Protein AF-A0A3M1MQK7-F1 (afdb_monomer)

Secondary structure (DSSP, 8-state):
-IIIIIHHHHHHHHHHHHHHHHTTSS-THHHHHHHHHHHHHHHHHHHHHHHHHHHHHHHHHHTT--TTTTS----

Sequence (75 aa):
MYRDGILPQAEQAYRAALAAYQVGKVEVLTPLDALMKLYRYQIDYHRSVSDYLASLSRLEAETALGPGVVREQDN

Radius of gyration: 21.52 Å; Cα contacts (8 Å, |Δi|>4): 38; chains: 1; bounding box: 40×32×61 Å

Nearest PDB structures (foldseek):
  1yc9-assembly1_A-3  TM=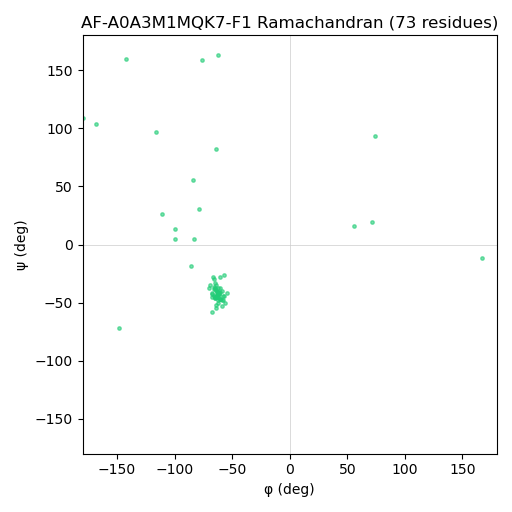9.459E-01  e=3.570E+00  Vibrio cholerae
  5c21-assembly1_A  TM=6.621E-01  e=9.790E+00  Escherichia coli
  5c22-assembly3_C  TM=4.827E-01  e=9.154E+00  Escherichia coli
  5c22-assembly4_D  TM=4.880E-01  e=8.558E+00  Escherichia coli

Foldseek 3Di:
DLVPPVLVVLVVQLVVQVVCVVVVNDDPVRSVVSVVSNVVSVVVVVVVVVVVVVVVQVVCVVVVVHPPVPDDDDD

pLDDT: mean 87.92, std 16.17, range [40.97, 98.69]

Structure (mmCIF, N/CA/C/O backbone):
data_AF-A0A3M1MQK7-F1
#
_entry.id   AF-A0A3M1MQK7-F1
#
loop_
_atom_site.group_PDB
_atom_site.id
_atom_site.type_symbol
_atom_site.label_atom_id
_atom_site.label_alt_id
_atom_site.label_comp_id
_atom_site.label_asym_id
_atom_site.label_entity_id
_atom_site.label_seq_id
_atom_site.pdbx_PDB_ins_code
_atom_site.Cartn_x
_atom_site.Cartn_y
_atom_site.Cartn_z
_atom_site.occupancy
_atom_site.B_iso_or_equiv
_atom_site.auth_seq_id
_atom_site.auth_comp_id
_atom_site.auth_asym_id
_atom_site.auth_atom_id
_atom_site.pdbx_PDB_model_num
ATOM 1 N N . MET A 1 1 ? -3.376 1.986 -13.237 1.00 77.06 1 MET A N 1
ATOM 2 C CA . MET A 1 1 ? -3.983 0.815 -12.542 1.00 77.06 1 MET A CA 1
ATOM 3 C C . MET A 1 1 ? -3.470 0.660 -11.110 1.00 77.06 1 MET A C 1
ATOM 5 O O . MET A 1 1 ? -4.275 0.769 -10.195 1.00 77.06 1 MET A O 1
ATOM 9 N N . TYR A 1 2 ? -2.164 0.449 -10.887 1.00 81.44 2 TYR A N 1
ATOM 10 C CA . TYR A 1 2 ? -1.609 0.395 -9.524 1.00 81.44 2 TYR A CA 1
ATOM 11 C C . TYR A 1 2 ? -1.661 1.753 -8.808 1.00 81.44 2 TYR A C 1
ATOM 13 O O . TYR A 1 2 ? -2.315 1.860 -7.775 1.00 81.44 2 TYR A O 1
ATOM 21 N N . ARG A 1 3 ? -1.039 2.792 -9.388 1.00 78.88 3 ARG A N 1
ATOM 22 C CA . ARG A 1 3 ? -0.982 4.157 -8.828 1.00 78.88 3 ARG A CA 1
ATOM 23 C C . ARG A 1 3 ? -2.359 4.777 -8.582 1.00 78.88 3 ARG A C 1
ATOM 25 O O . ARG A 1 3 ? -2.587 5.343 -7.523 1.00 78.88 3 ARG A O 1
ATOM 32 N N . ASP A 1 4 ? -3.268 4.629 -9.541 1.00 81.56 4 ASP A N 1
ATOM 33 C CA . ASP A 1 4 ? -4.535 5.379 -9.554 1.00 81.56 4 ASP A CA 1
ATOM 34 C C . ASP A 1 4 ? -5.734 4.571 -9.032 1.00 81.56 4 ASP A C 1
ATOM 36 O O . ASP A 1 4 ? -6.867 5.033 -9.103 1.00 81.56 4 ASP A O 1
ATOM 40 N N . GLY A 1 5 ? -5.514 3.345 -8.542 1.00 89.81 5 GLY A N 1
ATOM 41 C CA . GLY A 1 5 ? -6.602 2.453 -8.130 1.00 89.81 5 GLY A CA 1
ATOM 42 C C . GLY A 1 5 ? -6.231 1.536 -6.973 1.00 89.81 5 GLY A C 1
ATOM 43 O O . GLY A 1 5 ? -6.691 1.741 -5.852 1.00 89.81 5 GLY A O 1
ATOM 44 N N . ILE A 1 6 ? -5.387 0.533 -7.233 1.00 92.19 6 ILE A N 1
ATOM 45 C CA . ILE A 1 6 ? -5.073 -0.520 -6.250 1.00 92.19 6 ILE A CA 1
ATOM 46 C C . ILE A 1 6 ? -4.385 0.056 -5.005 1.00 92.19 6 ILE A C 1
ATOM 48 O O . ILE A 1 6 ? -4.751 -0.304 -3.888 1.00 92.19 6 ILE A O 1
ATOM 52 N N . LEU A 1 7 ? -3.423 0.968 -5.181 1.00 95.88 7 LEU A N 1
ATOM 53 C CA . LEU A 1 7 ? -2.702 1.584 -4.064 1.00 95.88 7 LEU A CA 1
ATOM 54 C C . LEU A 1 7 ? -3.619 2.431 -3.164 1.00 95.88 7 LEU A C 1
ATOM 56 O O . LEU A 1 7 ? -3.655 2.148 -1.965 1.00 95.88 7 LEU A O 1
ATOM 60 N N . PRO A 1 8 ? -4.415 3.383 -3.695 1.00 96.81 8 PRO A N 1
ATOM 61 C CA . PRO A 1 8 ? -5.400 4.114 -2.897 1.00 96.81 8 PRO A CA 1
ATOM 62 C C . PRO A 1 8 ? -6.378 3.205 -2.140 1.00 96.81 8 PRO A C 1
ATOM 64 O O . PRO A 1 8 ? -6.662 3.437 -0.967 1.00 96.81 8 PRO A O 1
ATOM 67 N N . GLN A 1 9 ? -6.872 2.139 -2.778 1.00 97.06 9 GLN A N 1
ATOM 68 C CA . GLN A 1 9 ? -7.806 1.201 -2.144 1.00 97.06 9 GLN A CA 1
ATOM 69 C C . GLN A 1 9 ? -7.152 0.403 -1.011 1.00 97.06 9 GLN A C 1
ATOM 71 O O . GLN A 1 9 ? -7.745 0.239 0.056 1.00 97.06 9 GLN A O 1
ATOM 76 N N . ALA A 1 10 ? -5.923 -0.074 -1.216 1.00 97.44 10 ALA A N 1
ATOM 77 C CA . ALA A 1 10 ? -5.174 -0.785 -0.187 1.00 97.44 10 ALA A CA 1
ATOM 78 C C . ALA A 1 10 ? -4.823 0.126 0.998 1.00 97.44 10 ALA A C 1
ATOM 80 O O . ALA A 1 10 ? -4.889 -0.307 2.150 1.00 97.44 10 ALA A O 1
ATOM 81 N N . GLU A 1 11 ? -4.515 1.398 0.736 1.00 98.12 11 GLU A N 1
ATOM 82 C CA . GLU A 1 11 ? -4.290 2.392 1.784 1.00 98.12 11 GLU A CA 1
ATOM 83 C C . GLU A 1 11 ? -5.569 2.659 2.588 1.00 98.12 11 GLU A C 1
ATOM 85 O O . GLU A 1 11 ? -5.537 2.643 3.821 1.00 98.12 11 GLU A O 1
ATOM 90 N N . GLN A 1 12 ? -6.708 2.840 1.911 1.00 98.38 12 GLN A N 1
ATOM 91 C CA . GLN A 1 12 ? -8.012 3.002 2.559 1.00 98.38 12 GLN A CA 1
ATOM 92 C C . GLN A 1 12 ? -8.336 1.798 3.460 1.00 98.38 12 GLN A C 1
ATOM 94 O O . GLN A 1 12 ? -8.765 1.976 4.602 1.00 98.38 12 GLN A O 1
ATOM 99 N N . ALA A 1 13 ? -8.095 0.578 2.969 1.00 98.25 13 ALA A N 1
ATOM 100 C CA . ALA A 1 13 ? -8.327 -0.653 3.719 1.00 98.25 13 ALA A CA 1
ATOM 101 C C . ALA A 1 13 ? -7.442 -0.738 4.973 1.00 98.25 13 ALA A C 1
ATOM 103 O O . ALA A 1 13 ? -7.939 -1.053 6.055 1.00 98.25 13 ALA A O 1
ATOM 104 N N . TYR A 1 14 ? -6.155 -0.397 4.855 1.00 98.62 14 TYR A N 1
ATOM 105 C CA . TYR A 1 14 ? -5.250 -0.316 6.002 1.00 98.62 14 TYR A CA 1
ATOM 106 C C . TYR A 1 14 ? -5.716 0.721 7.030 1.00 98.62 14 TYR A C 1
ATOM 108 O O . TYR A 1 14 ? -5.797 0.413 8.220 1.00 98.62 14 TYR A O 1
ATOM 116 N N . ARG A 1 15 ? -6.094 1.927 6.588 1.00 98.69 15 ARG A N 1
ATOM 117 C CA . ARG A 1 15 ? -6.587 2.991 7.480 1.00 98.69 15 ARG A CA 1
ATOM 118 C C . ARG A 1 15 ? -7.857 2.575 8.223 1.00 98.69 15 ARG A C 1
ATOM 120 O O . ARG A 1 15 ? -7.960 2.821 9.423 1.00 98.69 15 ARG A O 1
ATOM 127 N N . ALA A 1 16 ? -8.793 1.913 7.543 1.00 98.44 16 ALA A N 1
ATOM 128 C CA . ALA A 1 16 ? -10.008 1.392 8.165 1.00 98.44 16 ALA A CA 1
ATOM 129 C C . ALA A 1 16 ? -9.702 0.304 9.209 1.00 98.44 16 ALA A C 1
ATOM 131 O O . ALA A 1 16 ? -10.233 0.350 10.320 1.00 98.44 16 ALA A O 1
ATOM 132 N N . ALA A 1 17 ? -8.810 -0.637 8.882 1.00 98.44 17 ALA A N 1
ATOM 133 C CA . ALA A 1 17 ? -8.379 -1.687 9.803 1.00 98.44 17 ALA A CA 1
ATOM 134 C C . ALA A 1 17 ? -7.661 -1.119 11.039 1.00 98.44 17 ALA A C 1
ATOM 136 O O . ALA A 1 17 ? -7.918 -1.555 12.161 1.00 98.44 17 ALA A O 1
ATOM 137 N N . LEU A 1 18 ? -6.803 -0.112 10.849 1.00 98.69 18 LEU A N 1
ATOM 138 C CA . LEU A 1 18 ? -6.094 0.558 11.938 1.00 98.69 18 LEU A CA 1
ATOM 139 C C . LEU A 1 18 ? -7.061 1.306 12.860 1.00 98.69 18 LEU A C 1
ATOM 141 O O . LEU A 1 18 ? -6.967 1.171 14.079 1.00 98.69 18 LEU A O 1
ATOM 145 N N . ALA A 1 19 ? -8.017 2.043 12.290 1.00 98.62 19 ALA A N 1
ATOM 146 C CA . ALA A 1 19 ? -9.039 2.736 13.066 1.00 98.62 19 ALA A CA 1
ATOM 147 C C . ALA A 1 19 ? -9.892 1.749 13.877 1.00 98.62 19 ALA A C 1
ATOM 149 O O . ALA A 1 19 ? -10.144 1.983 15.056 1.00 98.62 19 ALA A O 1
ATOM 150 N N . ALA A 1 20 ? -10.290 0.619 13.279 1.00 98.31 20 ALA A N 1
ATOM 151 C CA . ALA A 1 20 ? -11.032 -0.431 13.973 1.00 98.31 20 ALA A CA 1
ATOM 152 C C . ALA A 1 20 ? -10.228 -1.044 15.132 1.00 98.31 20 ALA A C 1
ATOM 154 O O . ALA A 1 20 ? -10.787 -1.265 16.206 1.00 98.31 20 ALA A O 1
ATOM 155 N N . TYR A 1 21 ? -8.925 -1.272 14.946 1.00 98.25 21 TYR A N 1
ATOM 156 C CA . TYR A 1 21 ? -8.042 -1.771 16.002 1.00 98.25 21 TYR A CA 1
ATOM 157 C C . TYR A 1 21 ? -7.927 -0.774 17.163 1.00 98.25 21 TYR A C 1
ATOM 159 O O . TYR A 1 21 ? -8.073 -1.156 18.321 1.00 98.25 21 TYR A O 1
ATOM 167 N N . GLN A 1 22 ? -7.749 0.516 16.863 1.00 98.31 22 GLN A N 1
ATOM 168 C CA . GLN A 1 22 ? -7.615 1.575 17.873 1.00 98.31 22 GLN A CA 1
ATOM 169 C C . GLN A 1 22 ? -8.844 1.712 18.782 1.00 98.31 22 GLN A C 1
ATOM 171 O O . GLN A 1 22 ? -8.708 2.124 19.931 1.00 98.31 22 GLN A O 1
ATOM 176 N N . VAL A 1 23 ? -10.031 1.350 18.287 1.00 98.31 23 VAL A N 1
ATOM 177 C CA . VAL A 1 23 ? -11.275 1.335 19.076 1.00 98.31 23 VAL A CA 1
ATOM 178 C C . VAL A 1 23 ? -11.655 -0.063 19.585 1.00 98.31 23 VAL A C 1
ATOM 180 O O . VAL A 1 23 ? -12.788 -0.266 20.015 1.00 98.31 23 VAL A O 1
ATOM 183 N N . GLY A 1 24 ? -10.742 -1.038 19.512 1.00 97.25 24 GLY A N 1
ATOM 184 C CA . GLY A 1 24 ? -10.937 -2.391 20.044 1.00 97.25 24 GLY A CA 1
ATOM 185 C C . GLY A 1 24 ? -11.935 -3.262 19.272 1.00 97.25 24 GLY A C 1
ATOM 186 O O . GLY A 1 24 ? -12.445 -4.232 19.823 1.00 97.25 24 GLY A O 1
ATOM 187 N N . LYS A 1 25 ? -12.246 -2.928 18.012 1.00 97.38 25 LYS A N 1
ATOM 188 C CA . LYS A 1 25 ? -13.208 -3.680 17.181 1.00 97.38 25 LYS A CA 1
ATOM 189 C C . LYS A 1 25 ? -12.603 -4.874 16.445 1.00 97.38 25 LYS A C 1
ATOM 191 O O . LYS A 1 25 ? -13.352 -5.723 15.976 1.00 97.38 25 LYS A O 1
ATOM 196 N N . VAL A 1 26 ? -11.281 -4.919 16.300 1.00 97.12 26 VAL A N 1
ATOM 197 C CA . VAL A 1 26 ? -10.549 -6.017 15.651 1.00 97.12 26 VAL A CA 1
ATOM 198 C C . VAL A 1 26 ? -9.238 -6.280 16.385 1.00 97.12 26 VAL A C 1
ATOM 200 O O . VAL A 1 26 ? -8.725 -5.409 17.087 1.00 97.12 26 VAL A O 1
ATOM 203 N N . GLU A 1 27 ? -8.679 -7.469 16.189 1.00 97.75 27 GLU A N 1
ATOM 204 C CA . GLU A 1 27 ? -7.371 -7.848 16.724 1.00 97.75 27 GLU A CA 1
ATOM 205 C C . GLU A 1 27 ? -6.219 -7.221 15.927 1.00 97.75 27 GLU A C 1
ATOM 207 O O . GLU A 1 27 ? -6.362 -6.882 14.748 1.00 97.75 27 GLU A O 1
ATOM 212 N N . VAL A 1 28 ? -5.042 -7.130 16.556 1.00 96.88 28 VAL A N 1
ATOM 213 C CA . VAL A 1 28 ? -3.832 -6.500 15.991 1.00 96.88 28 VAL A CA 1
ATOM 214 C C . VAL A 1 28 ? -3.384 -7.100 14.650 1.00 96.88 28 VAL A C 1
ATOM 216 O O . VAL A 1 28 ? -2.781 -6.404 13.835 1.00 96.88 28 VAL A O 1
ATOM 219 N N . LEU A 1 29 ? -3.716 -8.366 14.377 1.00 98.44 29 LEU A N 1
ATOM 220 C CA . LEU A 1 29 ? -3.374 -9.027 13.115 1.00 98.44 29 LEU A CA 1
ATOM 221 C C . LEU A 1 29 ? -4.109 -8.419 11.910 1.00 98.44 29 LEU A C 1
ATOM 223 O O . LEU A 1 29 ? -3.570 -8.397 10.809 1.00 98.44 29 LEU A O 1
ATOM 227 N N . THR A 1 30 ? -5.295 -7.837 12.111 1.00 98.38 30 THR A N 1
ATOM 228 C CA . THR A 1 30 ? -6.104 -7.271 11.018 1.00 98.38 30 THR A CA 1
ATOM 229 C C . THR A 1 30 ? -5.423 -6.081 10.317 1.00 98.38 30 THR A C 1
ATOM 231 O O . THR A 1 30 ? -5.252 -6.124 9.094 1.00 98.38 30 THR A O 1
ATOM 234 N N . PRO A 1 31 ? -4.999 -5.009 11.021 1.00 98.31 31 PRO A N 1
ATOM 235 C CA . PRO A 1 31 ? -4.245 -3.930 10.384 1.00 98.31 31 PRO A CA 1
ATOM 236 C C . PRO A 1 31 ? -2.864 -4.376 9.890 1.00 98.31 31 PRO A C 1
ATOM 238 O O . PRO A 1 31 ? -2.398 -3.836 8.888 1.00 98.31 31 PRO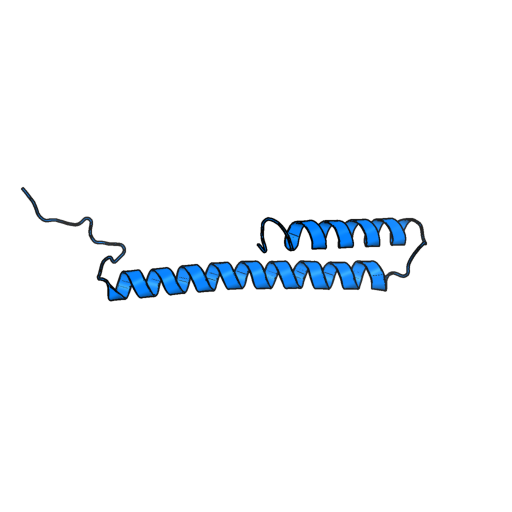 A O 1
ATOM 241 N N . LEU A 1 32 ? -2.226 -5.363 10.533 1.00 98.56 32 LEU A N 1
ATOM 242 C CA . LEU A 1 32 ? -0.942 -5.902 10.077 1.00 98.56 32 LEU A CA 1
ATOM 243 C C . LEU A 1 32 ? -1.070 -6.573 8.701 1.00 98.56 32 LEU A C 1
ATOM 245 O O . LEU A 1 32 ? -0.282 -6.289 7.799 1.00 98.56 32 LEU A O 1
ATOM 249 N N . ASP A 1 33 ? -2.103 -7.390 8.503 1.00 98.62 33 ASP A N 1
ATOM 250 C CA . ASP A 1 33 ? -2.384 -8.031 7.217 1.00 98.62 33 ASP A CA 1
ATOM 251 C C . ASP A 1 33 ? -2.696 -7.011 6.120 1.00 98.62 33 ASP A C 1
ATOM 253 O O . ASP A 1 33 ? -2.228 -7.137 4.982 1.00 98.62 33 ASP A O 1
ATOM 257 N N . ALA A 1 34 ? -3.469 -5.974 6.449 1.00 98.31 34 ALA A N 1
ATOM 258 C CA . ALA A 1 34 ? -3.761 -4.891 5.517 1.00 98.31 34 ALA A CA 1
ATOM 259 C C . ALA A 1 34 ? -2.492 -4.103 5.142 1.00 98.31 34 ALA A C 1
ATOM 261 O O . ALA A 1 34 ? -2.299 -3.773 3.970 1.00 98.31 34 ALA A O 1
ATOM 262 N N . LEU A 1 35 ? -1.595 -3.868 6.105 1.00 98.50 35 LEU A N 1
ATOM 263 C CA . LEU A 1 35 ? -0.310 -3.209 5.876 1.00 98.50 35 LEU A CA 1
ATOM 264 C C . LEU A 1 35 ? 0.613 -4.047 4.979 1.00 98.50 35 LEU A C 1
ATOM 266 O O . LEU A 1 35 ? 1.199 -3.518 4.035 1.00 98.50 35 LEU A O 1
ATOM 270 N N . MET A 1 36 ? 0.704 -5.359 5.215 1.00 98.56 36 MET A N 1
ATOM 271 C CA . MET A 1 36 ? 1.491 -6.262 4.364 1.00 98.56 36 MET A CA 1
ATOM 272 C C . MET A 1 36 ? 0.982 -6.275 2.917 1.00 98.56 36 MET A C 1
ATOM 274 O O . MET A 1 36 ? 1.785 -6.253 1.981 1.00 98.56 36 MET A O 1
ATOM 278 N N . LYS A 1 37 ? -0.342 -6.267 2.717 1.00 98.12 37 LYS A N 1
ATOM 279 C CA . LYS A 1 37 ? -0.952 -6.154 1.381 1.00 98.12 37 LYS A CA 1
ATOM 280 C C . LYS A 1 37 ? -0.626 -4.815 0.721 1.00 98.12 37 LYS A C 1
ATOM 282 O O . LYS A 1 37 ? -0.242 -4.801 -0.446 1.00 98.12 37 LYS A O 1
ATOM 287 N N . LEU A 1 38 ? -0.719 -3.706 1.459 1.00 98.31 38 LEU A N 1
ATOM 288 C CA . LEU A 1 38 ? -0.340 -2.384 0.956 1.00 98.31 38 LEU A CA 1
ATOM 289 C C . LEU A 1 38 ? 1.123 -2.361 0.489 1.00 98.31 38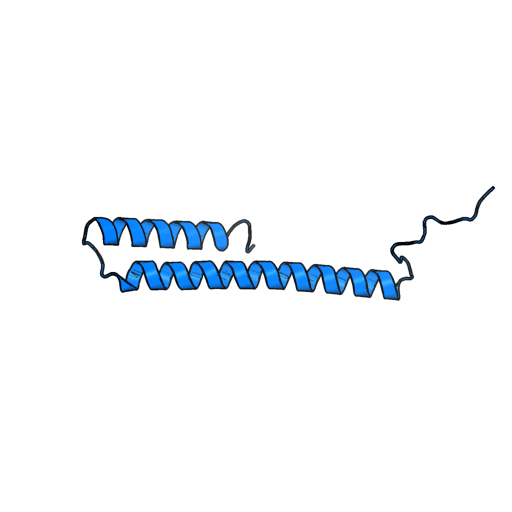 LEU A C 1
ATOM 291 O O . LEU A 1 38 ? 1.397 -1.939 -0.635 1.00 98.31 38 LEU A O 1
ATOM 295 N N . TYR A 1 39 ? 2.052 -2.879 1.298 1.00 98.25 39 TYR A N 1
ATOM 296 C CA . TYR A 1 39 ? 3.465 -2.946 0.916 1.00 98.25 39 TYR A CA 1
ATOM 297 C C . TYR A 1 39 ? 3.722 -3.859 -0.278 1.00 98.25 39 TYR A C 1
ATOM 299 O O . TYR A 1 39 ? 4.531 -3.514 -1.141 1.00 98.25 39 TYR A O 1
ATOM 307 N N . ARG A 1 40 ? 3.014 -4.989 -0.384 1.00 98.19 40 ARG A N 1
ATOM 308 C CA . ARG A 1 40 ? 3.094 -5.847 -1.572 1.00 98.19 40 ARG A CA 1
ATOM 309 C C . ARG A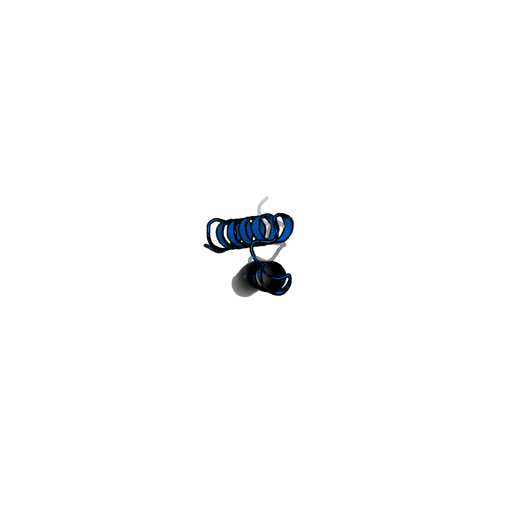 1 40 ? 2.750 -5.057 -2.835 1.00 98.19 40 ARG A C 1
ATOM 311 O O . ARG A 1 40 ? 3.547 -5.048 -3.766 1.00 98.19 40 ARG A O 1
ATOM 318 N N . TYR A 1 41 ? 1.633 -4.333 -2.832 1.00 97.69 41 TYR A N 1
ATOM 319 C CA . TYR A 1 41 ? 1.224 -3.539 -3.992 1.00 97.69 41 TYR A CA 1
ATOM 320 C C . TYR A 1 41 ? 2.179 -2.387 -4.311 1.00 97.69 41 TYR A C 1
ATOM 322 O O . TYR A 1 41 ? 2.363 -2.064 -5.483 1.00 97.69 41 TYR A O 1
ATOM 330 N N . GLN A 1 42 ? 2.814 -1.778 -3.306 1.00 97.44 42 GLN A N 1
ATOM 331 C CA . GLN A 1 42 ? 3.852 -0.768 -3.540 1.00 97.44 42 GLN A CA 1
ATOM 332 C C . GLN A 1 42 ? 5.075 -1.378 -4.231 1.00 97.44 42 GLN A C 1
ATOM 334 O O . GLN A 1 42 ? 5.557 -0.828 -5.220 1.00 97.44 42 GLN A O 1
ATOM 339 N N . ILE A 1 43 ? 5.542 -2.539 -3.763 1.00 97.75 43 ILE A N 1
ATOM 340 C CA . ILE A 1 43 ? 6.661 -3.261 -4.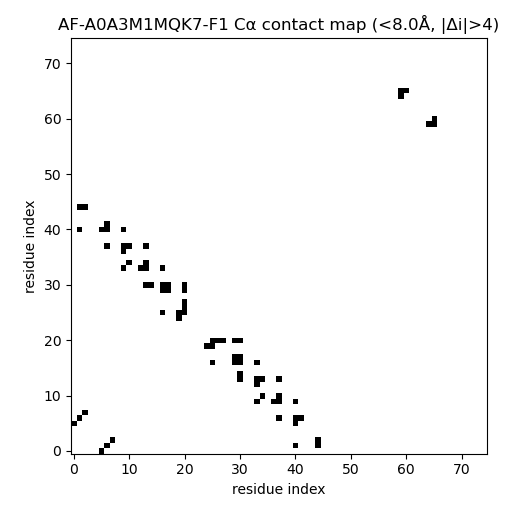384 1.00 97.75 43 ILE A CA 1
ATOM 341 C C . ILE A 1 43 ? 6.322 -3.641 -5.827 1.00 97.75 43 ILE A C 1
ATOM 343 O O . ILE A 1 43 ? 7.132 -3.404 -6.723 1.00 97.75 43 ILE A O 1
ATOM 347 N N . ASP A 1 44 ? 5.132 -4.191 -6.064 1.00 96.25 44 ASP A N 1
ATOM 348 C CA . ASP A 1 44 ? 4.708 -4.617 -7.400 1.00 96.25 44 ASP A CA 1
ATOM 349 C C . ASP A 1 44 ? 4.562 -3.423 -8.353 1.00 96.25 44 ASP A C 1
ATOM 351 O O . ASP A 1 44 ? 4.986 -3.495 -9.508 1.00 96.25 44 ASP A 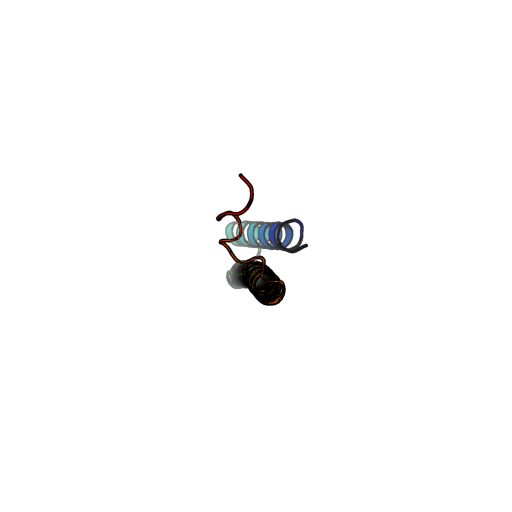O 1
ATOM 355 N N . TYR A 1 45 ? 4.063 -2.285 -7.859 1.00 96.06 45 TYR A N 1
ATOM 356 C CA . TYR A 1 45 ? 4.052 -1.036 -8.616 1.00 96.06 45 TYR A CA 1
ATOM 357 C C . TYR A 1 45 ? 5.466 -0.617 -9.029 1.00 96.06 45 TYR A C 1
ATOM 359 O O . TYR A 1 45 ? 5.715 -0.409 -10.217 1.00 96.06 45 TYR A O 1
ATOM 367 N N . HIS A 1 46 ? 6.404 -0.539 -8.082 1.00 96.25 46 HIS A N 1
ATOM 368 C CA . HIS A 1 46 ? 7.775 -0.133 -8.387 1.00 96.25 46 HIS A CA 1
ATOM 369 C C . HIS A 1 46 ? 8.465 -1.097 -9.355 1.00 96.25 46 HIS A C 1
ATOM 371 O O . HIS A 1 46 ? 9.102 -0.636 -10.299 1.00 96.25 46 HIS A O 1
ATOM 377 N N . ARG A 1 47 ? 8.272 -2.413 -9.194 1.00 96.00 47 ARG A N 1
ATOM 378 C CA . ARG A 1 47 ? 8.769 -3.414 -10.152 1.00 96.00 47 ARG A CA 1
ATOM 379 C C . ARG A 1 47 ? 8.205 -3.186 -11.549 1.00 96.00 47 ARG A C 1
ATOM 381 O O . ARG A 1 47 ? 8.977 -3.107 -12.493 1.00 96.00 47 ARG A O 1
ATOM 388 N N . SER A 1 48 ? 6.892 -2.977 -11.672 1.00 94.06 48 SER A N 1
ATOM 389 C CA . SER A 1 48 ? 6.261 -2.734 -12.977 1.00 94.06 48 SER A CA 1
ATOM 390 C C . SER A 1 48 ? 6.805 -1.483 -13.677 1.00 94.06 48 SER A C 1
ATOM 392 O O . SER A 1 48 ? 7.014 -1.490 -14.889 1.00 94.06 48 SER A O 1
ATOM 394 N N . VAL A 1 49 ? 7.090 -0.422 -12.914 1.00 95.06 49 VAL A N 1
ATOM 395 C CA . VAL A 1 49 ? 7.699 0.805 -13.442 1.00 95.06 49 VAL A CA 1
ATOM 396 C C . VAL A 1 49 ? 9.136 0.541 -13.887 1.00 95.06 49 VAL A C 1
ATOM 398 O O . VAL A 1 49 ? 9.520 0.954 -14.980 1.00 95.06 49 VAL A O 1
ATOM 401 N N . SER A 1 50 ? 9.927 -0.166 -13.078 1.00 95.25 50 SER A N 1
ATOM 402 C CA . SER A 1 50 ? 11.300 -0.534 -13.432 1.00 95.25 50 SER A CA 1
ATOM 403 C C . SER A 1 50 ? 11.363 -1.419 -14.679 1.00 95.25 50 SER A C 1
ATOM 405 O O . SER A 1 50 ? 12.177 -1.154 -15.560 1.00 95.25 50 SER A O 1
ATOM 407 N N . ASP A 1 51 ? 10.486 -2.415 -14.795 1.00 94.69 51 ASP A N 1
ATOM 408 C CA . ASP A 1 51 ? 10.427 -3.318 -15.948 1.00 94.69 51 ASP A CA 1
ATOM 409 C C . ASP A 1 51 ? 10.030 -2.579 -17.232 1.00 94.69 51 ASP A C 1
ATOM 411 O O . ASP A 1 51 ? 10.582 -2.846 -18.306 1.00 94.69 51 ASP A O 1
ATOM 415 N N . TYR A 1 52 ? 9.110 -1.615 -17.123 1.00 91.94 52 TYR A N 1
ATOM 416 C CA . TYR A 1 52 ? 8.739 -0.735 -18.228 1.00 91.94 52 TYR A CA 1
ATOM 417 C C . TYR A 1 52 ? 9.928 0.111 -18.696 1.00 91.94 52 TYR A C 1
ATOM 419 O O . TYR A 1 52 ? 10.248 0.104 -19.883 1.00 91.94 52 TYR A O 1
ATOM 427 N N . LEU A 1 53 ? 10.628 0.775 -17.771 1.00 92.31 53 LEU A N 1
ATOM 428 C CA . LEU A 1 53 ? 11.799 1.595 -18.097 1.00 92.31 53 LEU A CA 1
ATOM 429 C C . LEU A 1 53 ? 12.933 0.759 -18.700 1.00 92.31 53 LEU A C 1
ATOM 431 O O . LEU A 1 53 ? 13.511 1.152 -19.707 1.00 92.31 53 LEU A O 1
ATOM 435 N N . ALA A 1 54 ? 13.211 -0.423 -18.147 1.00 93.31 54 ALA A N 1
ATOM 436 C CA . ALA A 1 54 ? 14.217 -1.330 -18.696 1.00 93.31 54 ALA A CA 1
ATOM 437 C C . ALA A 1 54 ? 13.861 -1.792 -20.118 1.00 93.31 54 ALA A C 1
ATOM 439 O O .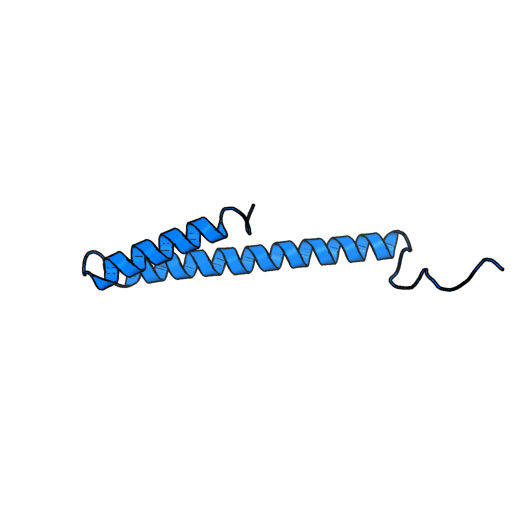 ALA A 1 54 ? 14.736 -1.933 -20.971 1.00 93.31 54 ALA A O 1
ATOM 440 N N . SER A 1 55 ? 12.575 -2.026 -20.383 1.00 91.69 55 SER A N 1
ATOM 441 C CA . SER A 1 55 ? 12.097 -2.395 -21.717 1.00 91.69 55 SER A CA 1
ATOM 442 C C . SER A 1 55 ? 12.187 -1.227 -22.698 1.00 91.69 55 SER A C 1
ATOM 444 O O . SER A 1 55 ? 12.583 -1.445 -23.839 1.00 91.69 55 SER A O 1
ATOM 446 N N . LEU A 1 56 ? 11.910 0.000 -22.248 1.00 92.25 56 LEU A N 1
ATOM 447 C CA . LEU A 1 56 ? 12.103 1.210 -23.045 1.00 92.25 56 LEU A CA 1
ATOM 448 C C . LEU A 1 56 ? 13.581 1.413 -23.406 1.00 92.25 56 LEU A C 1
ATOM 450 O O . LEU A 1 56 ? 13.892 1.584 -24.577 1.00 92.25 56 LEU A O 1
ATOM 454 N N . SER A 1 57 ? 14.499 1.293 -22.444 1.00 89.56 57 SER A N 1
ATOM 455 C CA . SER A 1 57 ? 15.936 1.431 -22.715 1.00 89.56 57 SER A CA 1
ATOM 456 C C . SER A 1 57 ? 16.480 0.350 -23.654 1.00 89.56 57 SER A C 1
ATOM 458 O O . SER A 1 57 ? 17.358 0.633 -24.465 1.00 89.56 57 SER A O 1
ATOM 460 N N . ARG A 1 58 ? 15.966 -0.890 -23.577 1.00 89.06 58 ARG A N 1
ATOM 461 C CA . ARG A 1 58 ? 16.304 -1.945 -24.552 1.00 89.06 58 ARG A CA 1
ATOM 462 C C . ARG A 1 58 ? 15.841 -1.572 -25.956 1.00 89.06 58 ARG A C 1
ATOM 464 O O . ARG A 1 58 ? 16.629 -1.684 -26.888 1.00 89.06 58 ARG A O 1
ATOM 471 N N . LEU A 1 59 ? 14.609 -1.078 -26.085 1.00 87.56 59 LEU A N 1
ATOM 472 C CA . LEU A 1 59 ? 14.078 -0.620 -27.366 1.00 87.56 59 LEU A CA 1
ATOM 473 C C . LEU A 1 59 ? 14.917 0.534 -27.936 1.00 87.56 59 LEU A C 1
ATOM 475 O O . LEU A 1 59 ? 15.317 0.470 -29.092 1.00 87.56 59 LEU A O 1
ATOM 479 N N . GLU A 1 60 ? 15.245 1.543 -27.125 1.00 85.44 60 GLU A N 1
ATOM 480 C CA . GLU A 1 60 ? 16.088 2.681 -27.526 1.00 85.44 60 GLU A CA 1
ATOM 481 C C . GLU A 1 60 ? 17.484 2.243 -28.001 1.00 85.44 60 GLU A C 1
ATOM 483 O O . GLU A 1 60 ? 17.997 2.763 -28.998 1.00 85.44 60 GLU A O 1
ATOM 488 N N . ALA A 1 61 ? 18.083 1.258 -27.322 1.00 85.75 61 ALA A N 1
ATOM 489 C CA . ALA A 1 61 ? 19.371 0.685 -27.702 1.00 85.75 61 ALA A CA 1
ATOM 490 C C . ALA A 1 61 ? 19.299 -0.089 -29.029 1.00 85.75 61 ALA A C 1
ATOM 492 O O . ALA A 1 61 ? 20.192 0.049 -29.865 1.00 85.75 61 ALA A O 1
ATOM 493 N N . GLU A 1 62 ? 18.238 -0.872 -29.244 1.00 84.81 62 GLU A N 1
ATOM 494 C CA . GLU A 1 62 ? 18.019 -1.637 -30.478 1.00 84.81 62 GLU A CA 1
ATOM 495 C C . GLU A 1 62 ? 17.714 -0.732 -31.679 1.00 84.81 62 GLU A C 1
ATOM 497 O O . GLU A 1 62 ? 18.171 -1.007 -32.789 1.00 84.81 62 GLU A O 1
ATOM 502 N N . THR A 1 63 ? 17.002 0.381 -31.474 1.00 80.44 63 THR A N 1
ATOM 503 C CA . THR A 1 63 ? 16.704 1.356 -32.536 1.00 80.44 63 THR A CA 1
ATOM 504 C C . THR A 1 63 ? 17.832 2.369 -32.774 1.00 80.44 63 THR A C 1
ATOM 506 O O . THR A 1 63 ? 17.652 3.292 -33.565 1.00 80.44 63 THR A O 1
ATOM 509 N N . ALA A 1 64 ? 18.979 2.231 -32.091 1.00 61.81 64 ALA A N 1
ATOM 510 C CA . ALA A 1 64 ? 20.125 3.152 -32.123 1.00 61.81 64 ALA A CA 1
ATOM 511 C C . ALA A 1 64 ? 19.803 4.622 -31.758 1.00 61.81 64 ALA A C 1
ATOM 513 O O . ALA A 1 64 ? 20.635 5.510 -31.950 1.00 61.81 64 ALA A O 1
ATOM 514 N N . LEU A 1 65 ? 18.642 4.879 -31.146 1.00 61.28 65 LEU A N 1
ATOM 515 C CA . LEU A 1 65 ? 18.274 6.149 -30.511 1.00 61.28 65 LEU A CA 1
ATOM 516 C C . LEU A 1 65 ? 18.849 6.162 -29.089 1.00 61.28 65 LEU A C 1
ATOM 518 O O . LEU A 1 65 ? 18.127 6.265 -28.104 1.00 61.28 65 LEU A O 1
ATOM 522 N N . GLY A 1 66 ? 20.162 5.972 -28.964 1.00 54.62 66 GLY A N 1
ATOM 523 C CA . GLY A 1 66 ? 20.811 5.994 -27.656 1.00 54.62 66 GLY A CA 1
ATOM 524 C C 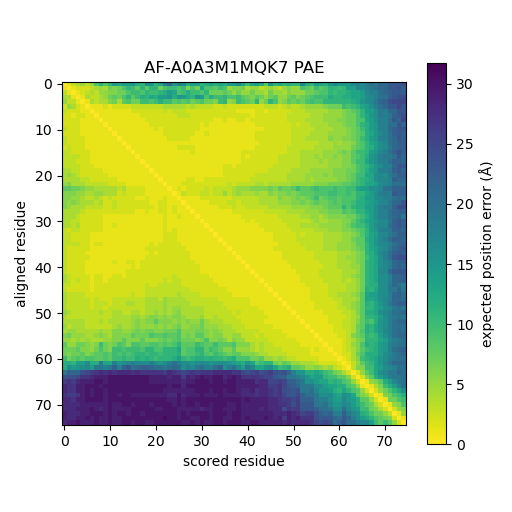. GLY A 1 66 ? 20.676 7.368 -26.975 1.00 54.62 66 GLY A C 1
ATOM 525 O O . GLY A 1 66 ? 20.441 8.375 -27.655 1.00 54.62 66 GLY A O 1
ATOM 526 N N . PRO A 1 67 ? 20.901 7.462 -25.650 1.00 50.50 67 PRO A N 1
ATOM 527 C CA . PRO A 1 67 ? 21.118 8.739 -24.971 1.00 50.50 67 PRO A CA 1
ATOM 528 C C . PRO A 1 67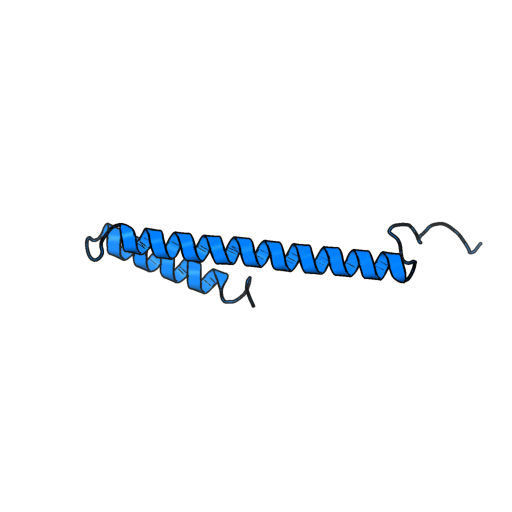 ? 22.415 9.370 -25.505 1.00 50.50 67 PRO A C 1
ATOM 530 O O . PRO A 1 67 ? 23.497 9.193 -24.950 1.00 50.50 67 PRO A O 1
ATOM 533 N N . GLY A 1 68 ? 22.323 10.038 -26.654 1.00 56.53 68 GLY A N 1
ATOM 534 C CA . GLY A 1 68 ? 23.486 10.514 -27.399 1.00 56.53 68 GLY A CA 1
ATOM 535 C C . GLY A 1 68 ? 23.238 10.990 -28.832 1.00 56.53 68 GLY A C 1
ATOM 536 O O . GLY A 1 68 ? 24.119 11.656 -29.369 1.00 56.53 68 GLY A O 1
ATOM 537 N N . VAL A 1 69 ? 22.075 10.758 -29.456 1.00 52.62 69 VAL A N 1
ATOM 538 C CA . VAL A 1 69 ? 21.855 11.147 -30.875 1.00 52.62 69 VAL A CA 1
ATOM 539 C C . VAL A 1 69 ? 21.545 12.644 -31.077 1.00 52.62 69 VAL A C 1
ATOM 541 O O . VAL A 1 69 ? 20.859 13.033 -32.012 1.00 52.62 69 VAL A O 1
ATOM 544 N N . VAL A 1 70 ? 22.084 13.517 -30.218 1.00 57.00 70 VAL A N 1
ATOM 545 C CA . VAL A 1 70 ? 22.122 14.975 -30.458 1.00 57.00 70 VAL A CA 1
ATOM 546 C C . VAL A 1 70 ? 23.550 15.465 -30.713 1.00 57.00 70 VAL A C 1
ATOM 548 O O . VAL A 1 70 ? 23.874 16.620 -30.450 1.00 57.00 70 VAL A O 1
ATOM 551 N N . ARG A 1 71 ? 24.445 14.605 -31.209 1.00 57.12 71 ARG A N 1
ATOM 552 C CA . ARG A 1 71 ? 25.758 15.053 -31.681 1.00 57.12 71 ARG A CA 1
ATOM 553 C C . ARG A 1 71 ? 25.916 14.801 -33.172 1.00 57.12 71 ARG A C 1
ATOM 555 O O . ARG A 1 71 ? 26.289 13.717 -33.594 1.00 57.12 71 ARG A O 1
ATOM 562 N N . GLU A 1 72 ? 25.643 15.890 -33.887 1.00 54.62 72 GLU A N 1
ATOM 563 C CA . GLU A 1 72 ? 26.365 16.333 -35.078 1.00 54.62 72 GLU A CA 1
ATOM 564 C C . GLU A 1 72 ? 26.111 15.548 -36.367 1.00 54.62 72 GLU A C 1
ATOM 566 O O . GLU A 1 72 ? 26.789 14.575 -36.687 1.00 54.62 72 GLU A O 1
ATOM 571 N N . GLN A 1 73 ? 25.156 16.064 -37.142 1.00 46.72 73 GLN A N 1
ATOM 572 C CA . GLN A 1 73 ? 25.374 16.458 -38.535 1.00 46.72 73 GLN A CA 1
ATOM 573 C C . GLN A 1 73 ? 24.163 17.269 -39.007 1.00 46.72 73 GLN A C 1
ATOM 575 O O . GLN A 1 73 ? 23.075 16.728 -39.156 1.00 46.72 73 GLN A O 1
ATOM 580 N N . ASP A 1 74 ? 24.334 18.591 -39.085 1.00 44.91 74 ASP A N 1
ATOM 581 C CA . ASP A 1 74 ? 24.107 19.357 -40.315 1.00 44.91 74 ASP A CA 1
ATOM 582 C C . ASP A 1 74 ? 24.397 20.851 -40.066 1.00 44.91 74 ASP A C 1
ATOM 584 O O . ASP A 1 74 ? 23.621 21.554 -39.418 1.00 44.91 74 ASP A O 1
ATOM 588 N N . ASN A 1 75 ? 25.513 21.281 -40.673 1.00 40.97 75 ASN A N 1
ATOM 589 C CA . ASN A 1 75 ? 25.979 22.644 -40.980 1.00 40.97 75 ASN A CA 1
ATOM 590 C C . ASN A 1 75 ? 26.668 23.486 -39.891 1.00 40.97 75 ASN A C 1
ATOM 592 O O . ASN A 1 75 ? 25.980 24.082 -39.033 1.00 40.97 75 ASN A O 1
#

Mean predicted aligned error: 8.37 Å

Solvent-accessible surface area (backbone atoms only — not comparable to full-atom values): 4281 Å² total; per-residue (Å²): 101,49,84,84,41,53,48,58,52,33,49,52,51,21,52,52,33,43,54,35,33,78,71,69,74,45,60,76,64,55,26,50,54,31,44,54,51,35,52,50,52,52,52,52,44,52,50,53,51,50,54,49,52,54,50,49,55,51,50,29,56,74,71,65,58,42,102,64,82,85,70,85,88,85,137